Protein AF-A0A1H8QAY3-F1 (afdb_monomer_lite)

Radius of gyration: 14.41 Å; chains: 1; bounding box: 40×28×38 Å

Sequence (118 aa):
MRSKKEKAQIWVNGYAIAGAAAVAAAVFPGSTSAALIAIEGHMCYMIGKIYRGDDYSMSEGIAVAGVIGLASVGAKIVALEALNFVPFAGWAVKAPIAGGVIKGLGEVIISHYDKLDN

Structure (mmCIF, N/CA/C/O backbone):
data_AF-A0A1H8QAY3-F1
#
_entry.id   AF-A0A1H8QAY3-F1
#
loop_
_atom_site.group_PDB
_atom_site.id
_atom_site.type_symbol
_atom_site.label_atom_id
_atom_site.label_alt_id
_atom_site.label_comp_id
_atom_site.label_asym_id
_atom_site.label_entity_id
_atom_site.label_seq_id
_atom_site.pdbx_PDB_ins_code
_atom_site.Cartn_x
_atom_site.Cartn_y
_atom_site.Cartn_z
_atom_site.occupancy
_atom_site.B_iso_or_equiv
_atom_site.auth_seq_id
_atom_site.auth_comp_id
_atom_site.auth_asym_id
_atom_site.auth_atom_id
_atom_site.pdbx_PDB_model_num
ATOM 1 N N . MET A 1 1 ? -14.331 16.832 13.487 1.00 57.53 1 MET A N 1
ATOM 2 C CA . MET A 1 1 ? -13.368 15.705 13.514 1.00 57.53 1 MET A CA 1
ATOM 3 C C . MET A 1 1 ? -13.328 15.088 12.124 1.00 57.53 1 MET A C 1
ATOM 5 O O . MET A 1 1 ? -14.394 14.941 11.550 1.00 57.53 1 MET A O 1
ATOM 9 N N . ARG A 1 2 ? -12.146 14.771 11.574 1.00 77.00 2 ARG A N 1
ATOM 10 C CA . ARG A 1 2 ? -12.040 14.034 10.296 1.00 77.00 2 ARG A CA 1
ATOM 11 C C . ARG A 1 2 ? -12.539 12.599 10.463 1.00 77.00 2 ARG A C 1
ATOM 13 O O . ARG A 1 2 ? -12.301 12.017 11.529 1.00 77.00 2 ARG A O 1
ATOM 20 N N . SER A 1 3 ? -13.172 12.038 9.435 1.00 91.25 3 SER A N 1
ATOM 21 C CA . SER A 1 3 ? -13.612 10.634 9.443 1.00 91.25 3 SER A CA 1
ATOM 22 C C . SER A 1 3 ? -12.410 9.674 9.484 1.00 91.25 3 SER A C 1
ATOM 24 O O . SER A 1 3 ? -11.286 10.054 9.141 1.00 91.25 3 SER A O 1
ATOM 26 N N . LYS A 1 4 ? -12.617 8.420 9.915 1.00 94.19 4 LYS A N 1
ATOM 27 C CA . LYS A 1 4 ? -11.563 7.381 9.899 1.00 94.19 4 LYS A CA 1
ATOM 28 C C . LYS A 1 4 ? -10.996 7.194 8.487 1.00 94.19 4 LYS A C 1
ATOM 30 O O . LYS A 1 4 ? -9.779 7.192 8.307 1.00 94.19 4 LYS A O 1
ATOM 35 N N . LYS A 1 5 ? -11.883 7.176 7.489 1.00 94.06 5 LYS A N 1
ATOM 36 C CA . LYS A 1 5 ? -11.550 7.120 6.064 1.00 94.06 5 LYS A CA 1
ATOM 37 C C . LYS A 1 5 ? -10.643 8.262 5.617 1.00 94.06 5 LYS A C 1
ATOM 39 O O . LYS A 1 5 ? -9.586 8.013 5.050 1.00 94.06 5 LYS A O 1
ATOM 44 N N . GLU A 1 6 ? -10.999 9.508 5.929 1.00 94.62 6 GLU A N 1
ATOM 45 C CA . GLU A 1 6 ? -10.177 10.677 5.581 1.00 94.62 6 GLU A CA 1
ATOM 46 C C . GLU A 1 6 ? -8.795 10.624 6.241 1.00 94.62 6 GLU A C 1
ATOM 48 O O . GLU A 1 6 ? -7.787 10.939 5.607 1.00 94.62 6 GLU A O 1
ATOM 53 N N . LYS A 1 7 ? -8.721 10.208 7.513 1.00 95.25 7 LYS A N 1
ATOM 54 C CA . LYS A 1 7 ? -7.439 10.029 8.212 1.00 95.25 7 LYS A CA 1
ATOM 55 C C . LYS A 1 7 ? -6.574 8.976 7.519 1.00 95.25 7 LYS A C 1
ATOM 57 O O . LYS A 1 7 ? -5.387 9.221 7.305 1.00 95.25 7 LYS A O 1
ATOM 62 N N . ALA A 1 8 ? -7.168 7.847 7.137 1.00 95.62 8 ALA A N 1
ATOM 63 C CA . ALA A 1 8 ? -6.468 6.784 6.432 1.00 95.62 8 ALA A CA 1
ATOM 64 C C . ALA A 1 8 ? -5.994 7.230 5.040 1.00 95.62 8 ALA A C 1
ATOM 66 O O . ALA A 1 8 ? -4.839 6.996 4.700 1.00 95.62 8 ALA A O 1
ATOM 67 N N . GLN A 1 9 ? -6.814 7.951 4.270 1.00 95.50 9 GLN A N 1
ATOM 68 C CA . GLN A 1 9 ? -6.425 8.471 2.951 1.00 95.50 9 GLN A CA 1
ATOM 69 C C . GLN A 1 9 ? -5.271 9.476 3.035 1.00 95.50 9 GLN A C 1
ATOM 71 O O . GLN A 1 9 ? -4.340 9.425 2.232 1.00 95.50 9 GLN A O 1
ATOM 76 N N . ILE A 1 10 ? -5.289 10.380 4.019 1.00 95.50 10 ILE A N 1
ATOM 77 C CA . ILE A 1 10 ? -4.184 11.326 4.243 1.00 95.50 10 ILE A CA 1
ATOM 78 C C . ILE A 1 10 ? -2.894 10.571 4.571 1.00 95.50 10 ILE A C 1
ATOM 80 O O . ILE A 1 10 ? -1.845 10.879 4.003 1.00 95.50 10 ILE A O 1
ATOM 84 N N . TRP A 1 11 ? -2.977 9.562 5.440 1.00 95.94 11 TRP A N 1
ATOM 85 C CA . TRP A 1 11 ? -1.833 8.723 5.779 1.00 95.94 11 TRP A CA 1
ATOM 86 C C . TRP A 1 11 ? -1.303 7.956 4.557 1.00 95.94 11 TRP A C 1
ATOM 88 O O . TRP A 1 11 ? -0.107 8.023 4.277 1.00 95.94 11 TRP A O 1
ATOM 98 N N . VAL A 1 12 ? -2.181 7.318 3.772 1.00 94.62 12 VAL A N 1
ATOM 99 C CA . VAL A 1 12 ? -1.821 6.590 2.541 1.00 94.62 12 VAL A CA 1
ATOM 100 C C . VAL A 1 12 ? -1.153 7.507 1.524 1.00 94.62 12 VAL A C 1
ATOM 102 O O . VAL A 1 12 ? -0.151 7.117 0.936 1.00 94.62 12 VAL A O 1
ATOM 105 N N . ASN A 1 13 ? -1.652 8.728 1.318 1.00 94.25 13 ASN A N 1
ATOM 106 C CA . ASN A 1 13 ? -1.048 9.661 0.363 1.00 94.25 13 ASN A CA 1
ATOM 107 C C . ASN A 1 13 ? 0.388 10.045 0.759 1.00 94.25 13 ASN A C 1
ATOM 109 O O . ASN A 1 13 ? 1.255 10.119 -0.109 1.00 94.25 13 ASN A O 1
ATOM 113 N N . GLY A 1 14 ? 0.660 10.241 2.054 1.00 91.88 14 GLY A N 1
ATOM 114 C CA . GLY A 1 14 ? 2.026 10.459 2.541 1.00 91.88 14 GLY A CA 1
ATOM 115 C C . GLY A 1 14 ? 2.893 9.203 2.416 1.00 91.88 14 GLY A C 1
ATOM 116 O O . GLY A 1 14 ? 4.025 9.263 1.933 1.00 91.88 14 GLY A O 1
ATOM 117 N N . TYR A 1 15 ? 2.343 8.048 2.790 1.00 93.31 15 TYR A N 1
ATOM 118 C CA . TYR A 1 15 ? 3.050 6.770 2.750 1.00 93.31 15 TYR A CA 1
ATOM 119 C C . TYR A 1 15 ? 3.353 6.301 1.321 1.00 93.31 15 TYR A C 1
ATOM 121 O O . TYR A 1 15 ? 4.394 5.695 1.090 1.00 93.31 15 TYR A O 1
ATOM 129 N N . ALA A 1 16 ? 2.511 6.640 0.343 1.00 90.38 16 ALA A N 1
ATOM 130 C CA . ALA A 1 16 ? 2.724 6.323 -1.067 1.00 90.38 16 ALA A CA 1
ATOM 131 C C . ALA A 1 16 ? 4.022 6.924 -1.611 1.00 90.38 16 ALA A C 1
ATOM 133 O O . ALA A 1 16 ? 4.701 6.273 -2.397 1.00 90.38 16 ALA A O 1
ATOM 134 N N . ILE A 1 17 ? 4.406 8.119 -1.156 1.00 88.69 17 ILE A N 1
ATOM 135 C CA . ILE A 1 17 ? 5.669 8.754 -1.554 1.00 88.69 17 ILE A CA 1
ATOM 136 C C . ILE A 1 17 ? 6.854 7.985 -0.956 1.00 88.69 17 ILE A C 1
ATOM 138 O O . ILE A 1 17 ? 7.776 7.602 -1.677 1.00 88.69 17 ILE A O 1
ATOM 142 N N . ALA A 1 18 ? 6.814 7.718 0.352 1.00 88.94 18 ALA A N 1
ATOM 143 C CA . ALA A 1 18 ? 7.888 7.016 1.052 1.00 88.94 18 ALA A CA 1
ATOM 144 C C . ALA A 1 18 ? 8.058 5.568 0.555 1.00 88.94 18 ALA A C 1
ATOM 146 O O . ALA A 1 18 ? 9.169 5.127 0.265 1.00 88.94 18 ALA A O 1
ATOM 147 N N . GLY A 1 19 ? 6.954 4.838 0.400 1.00 85.81 19 GLY A N 1
ATOM 148 C CA . GLY A 1 19 ? 6.965 3.473 -0.109 1.00 85.81 19 GLY A CA 1
ATOM 149 C C . GLY A 1 19 ? 7.375 3.400 -1.583 1.00 85.81 19 GLY A C 1
ATOM 150 O O . GLY A 1 19 ? 8.107 2.488 -1.959 1.00 85.81 19 GLY A O 1
ATOM 151 N N . ALA A 1 20 ? 6.999 4.379 -2.416 1.00 87.31 20 ALA A N 1
ATOM 152 C CA . ALA A 1 20 ? 7.465 4.444 -3.803 1.00 87.31 20 ALA A CA 1
ATOM 153 C C . ALA A 1 20 ? 8.987 4.599 -3.887 1.00 87.31 20 ALA A C 1
ATOM 155 O O . ALA A 1 20 ? 9.627 3.925 -4.694 1.00 87.31 20 ALA A O 1
ATOM 156 N N . ALA A 1 21 ? 9.570 5.442 -3.028 1.00 86.38 21 ALA A N 1
ATOM 157 C CA . ALA A 1 21 ? 11.017 5.598 -2.938 1.00 86.38 21 ALA A CA 1
ATOM 158 C C . ALA A 1 21 ? 11.705 4.290 -2.508 1.00 86.38 21 ALA A C 1
ATOM 160 O O . ALA A 1 21 ? 12.704 3.899 -3.111 1.00 86.38 21 ALA A O 1
ATOM 161 N N . ALA A 1 22 ? 11.138 3.568 -1.534 1.00 86.25 22 ALA A N 1
ATOM 162 C CA . ALA A 1 22 ? 11.657 2.268 -1.105 1.00 86.25 22 ALA A CA 1
ATOM 163 C C . ALA A 1 22 ? 11.633 1.223 -2.238 1.00 86.25 22 ALA A C 1
ATOM 165 O O . ALA A 1 22 ? 12.619 0.523 -2.461 1.00 86.25 22 ALA A O 1
ATOM 166 N N . VAL A 1 23 ? 10.543 1.153 -3.007 1.00 84.12 23 VAL A N 1
ATOM 167 C CA . VAL A 1 23 ? 10.414 0.236 -4.156 1.00 84.12 23 VAL A CA 1
ATOM 168 C C . VAL A 1 23 ? 11.354 0.624 -5.303 1.00 84.12 23 VAL A C 1
ATOM 170 O O . VAL A 1 23 ? 11.912 -0.250 -5.972 1.00 84.12 23 VAL A O 1
ATOM 173 N N . ALA A 1 24 ? 11.567 1.920 -5.534 1.00 83.12 24 ALA A N 1
ATOM 174 C CA . ALA A 1 24 ? 12.517 2.406 -6.531 1.00 83.12 24 ALA A CA 1
ATOM 175 C C . ALA A 1 24 ? 13.968 2.040 -6.173 1.00 83.12 24 ALA A C 1
ATOM 177 O O . ALA A 1 24 ? 14.728 1.646 -7.054 1.00 83.12 24 ALA A O 1
ATOM 178 N N . ALA A 1 25 ? 14.328 2.094 -4.886 1.00 84.62 25 ALA A N 1
ATOM 179 C CA . ALA A 1 25 ? 15.645 1.692 -4.386 1.00 84.62 25 ALA A CA 1
ATOM 180 C C . ALA A 1 25 ? 15.875 0.165 -4.399 1.00 84.62 25 ALA A C 1
ATOM 182 O O . ALA A 1 25 ? 17.016 -0.293 -4.330 1.00 84.62 25 ALA A O 1
ATOM 183 N N . ALA A 1 26 ? 14.812 -0.636 -4.510 1.00 84.00 26 ALA A N 1
ATOM 184 C CA . ALA A 1 26 ? 14.870 -2.095 -4.546 1.00 84.00 26 ALA A CA 1
ATOM 185 C C . ALA A 1 26 ? 15.295 -2.618 -5.934 1.00 84.00 26 ALA A C 1
ATOM 187 O O . ALA A 1 26 ? 14.476 -3.126 -6.697 1.00 84.00 26 ALA A O 1
ATOM 188 N N . VAL A 1 27 ? 16.569 -2.448 -6.291 1.00 78.56 27 VAL A N 1
ATOM 189 C CA . VAL A 1 27 ? 17.098 -2.698 -7.650 1.00 78.56 27 VAL A CA 1
ATOM 190 C C . VAL A 1 27 ? 17.472 -4.154 -7.943 1.00 78.56 27 VAL A C 1
ATOM 192 O O . VAL A 1 27 ? 17.716 -4.508 -9.094 1.00 78.56 27 VAL A O 1
ATOM 195 N N . PHE A 1 28 ? 17.523 -5.009 -6.919 1.00 82.88 28 PHE A N 1
ATOM 196 C CA . PHE A 1 28 ? 17.852 -6.424 -7.087 1.00 82.88 28 PHE A CA 1
ATOM 197 C C . PHE A 1 28 ? 16.599 -7.244 -7.426 1.00 82.88 28 PHE A C 1
ATOM 199 O O . PHE A 1 28 ? 15.543 -6.995 -6.832 1.00 82.88 28 PHE A O 1
ATOM 206 N N . PRO A 1 29 ? 16.690 -8.251 -8.312 1.00 79.12 29 PRO A N 1
ATOM 207 C CA . PRO A 1 29 ? 15.586 -9.173 -8.559 1.00 79.12 29 PRO A CA 1
ATOM 208 C C . PRO A 1 29 ? 15.046 -9.774 -7.256 1.00 79.12 29 PRO A C 1
ATOM 210 O O . PRO A 1 29 ? 15.813 -10.188 -6.386 1.00 79.12 29 PRO A O 1
ATOM 213 N N . GLY A 1 30 ? 13.728 -9.778 -7.093 1.00 81.06 30 GLY A N 1
ATOM 214 C CA . GLY A 1 30 ? 13.038 -10.251 -5.889 1.00 81.06 30 GLY A CA 1
ATOM 215 C C . GLY A 1 30 ? 12.943 -9.211 -4.765 1.00 81.06 30 GLY A C 1
ATOM 216 O O . GLY A 1 30 ? 12.024 -9.278 -3.945 1.00 81.06 30 GLY A O 1
ATOM 217 N N . SER A 1 31 ? 13.829 -8.208 -4.725 1.00 84.81 31 SER A N 1
ATOM 218 C CA . SER A 1 31 ? 13.790 -7.171 -3.679 1.00 84.81 31 SER A CA 1
ATOM 219 C C . SER A 1 31 ? 12.586 -6.240 -3.822 1.00 84.81 31 SER A C 1
ATOM 221 O O . SER A 1 31 ? 12.084 -5.714 -2.831 1.00 84.81 31 SER A O 1
ATOM 223 N N . THR A 1 32 ? 12.070 -6.076 -5.042 1.00 84.19 32 THR A N 1
ATOM 224 C CA . THR A 1 32 ? 10.868 -5.273 -5.314 1.00 84.19 32 THR A CA 1
ATOM 225 C C . THR A 1 32 ? 9.633 -5.962 -4.764 1.00 84.19 32 THR A C 1
ATOM 227 O O . THR A 1 32 ? 8.821 -5.336 -4.086 1.00 84.19 32 THR A O 1
ATOM 230 N N . SER A 1 33 ? 9.532 -7.265 -5.015 1.00 83.31 33 SER A N 1
ATOM 231 C CA . SER A 1 33 ? 8.489 -8.132 -4.475 1.00 83.31 33 SER A CA 1
ATOM 232 C C . SER A 1 33 ? 8.495 -8.093 -2.947 1.00 83.31 33 SER A C 1
ATOM 234 O O . SER A 1 33 ? 7.467 -7.816 -2.334 1.00 83.31 33 SER A O 1
ATOM 236 N N . ALA A 1 34 ? 9.666 -8.283 -2.331 1.00 86.00 34 ALA A N 1
ATOM 237 C CA . ALA A 1 34 ? 9.819 -8.235 -0.878 1.00 86.00 34 ALA A CA 1
ATOM 238 C C . ALA A 1 34 ? 9.432 -6.866 -0.292 1.00 86.00 34 ALA A C 1
ATOM 240 O O . ALA A 1 34 ? 8.706 -6.805 0.702 1.00 86.00 34 ALA A O 1
ATOM 241 N N . ALA A 1 35 ? 9.859 -5.768 -0.926 1.00 87.19 35 ALA A N 1
ATOM 242 C CA . ALA A 1 35 ? 9.508 -4.416 -0.498 1.00 87.19 35 ALA A CA 1
ATOM 243 C C . ALA A 1 35 ? 7.995 -4.165 -0.569 1.00 87.19 35 ALA A C 1
ATOM 245 O O . ALA A 1 35 ? 7.424 -3.623 0.374 1.00 87.19 35 ALA A O 1
ATOM 246 N N . LEU A 1 36 ? 7.335 -4.587 -1.651 1.00 85.81 36 LEU A N 1
ATOM 247 C CA . LEU A 1 36 ? 5.888 -4.428 -1.815 1.00 85.81 36 LEU A CA 1
ATOM 248 C C . LEU A 1 36 ? 5.095 -5.239 -0.788 1.00 85.81 36 LEU A C 1
ATOM 250 O O . LEU A 1 36 ? 4.151 -4.703 -0.216 1.00 85.81 36 LEU A O 1
ATOM 254 N N . ILE A 1 37 ? 5.502 -6.480 -0.508 1.00 86.69 37 ILE A N 1
ATOM 255 C CA . ILE A 1 37 ? 4.871 -7.322 0.522 1.00 86.69 37 ILE A CA 1
ATOM 256 C C . ILE A 1 37 ? 5.011 -6.676 1.907 1.00 86.69 37 ILE A C 1
ATOM 258 O O . ILE A 1 37 ? 4.046 -6.611 2.669 1.00 86.69 37 ILE A O 1
ATOM 262 N N . ALA A 1 38 ? 6.197 -6.156 2.235 1.00 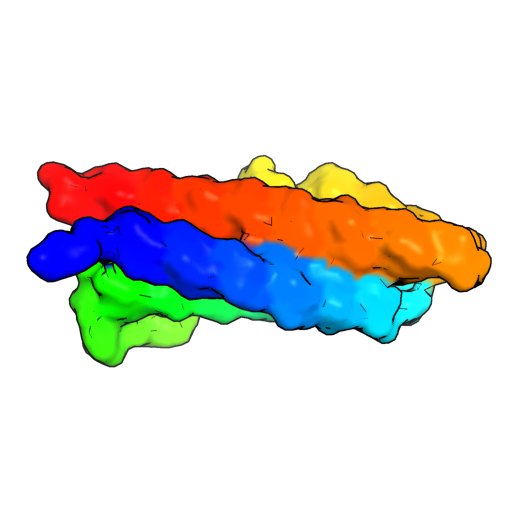88.94 38 ALA A N 1
ATOM 263 C CA . ALA A 1 38 ? 6.424 -5.471 3.505 1.00 88.94 38 ALA A CA 1
ATOM 264 C C . ALA A 1 38 ? 5.583 -4.187 3.626 1.00 88.94 38 ALA A C 1
ATOM 266 O O . ALA A 1 38 ? 4.959 -3.944 4.660 1.00 88.94 38 ALA A O 1
ATOM 267 N N . ILE A 1 39 ? 5.533 -3.389 2.556 1.00 89.88 39 ILE A N 1
ATOM 268 C CA . ILE A 1 39 ? 4.707 -2.180 2.454 1.00 89.88 39 ILE A CA 1
ATOM 269 C C . ILE A 1 39 ? 3.229 -2.514 2.653 1.00 89.88 39 ILE A C 1
ATOM 271 O O . ILE A 1 39 ? 2.545 -1.832 3.413 1.00 89.88 39 ILE A O 1
ATOM 275 N N . GLU A 1 40 ? 2.744 -3.576 2.018 1.00 88.81 40 GLU A N 1
ATOM 276 C CA . GLU A 1 40 ? 1.367 -4.029 2.150 1.00 88.81 40 GLU A CA 1
ATOM 277 C C . GLU A 1 40 ? 1.011 -4.424 3.585 1.00 88.81 40 GLU A C 1
ATOM 279 O O . GLU A 1 40 ? 0.023 -3.924 4.131 1.00 88.81 40 GLU A O 1
ATOM 284 N N . GLY A 1 41 ? 1.812 -5.293 4.208 1.00 90.25 41 GLY A N 1
ATOM 285 C CA . GLY A 1 41 ? 1.576 -5.728 5.585 1.00 90.25 41 GLY A CA 1
ATOM 286 C C . GLY A 1 41 ? 1.557 -4.542 6.547 1.00 90.25 41 GLY A C 1
ATOM 287 O O . GLY A 1 41 ? 0.649 -4.403 7.369 1.00 90.25 41 GLY A O 1
ATOM 288 N N . HIS A 1 42 ? 2.505 -3.620 6.376 1.00 92.81 42 HIS A N 1
ATOM 289 C CA . HIS A 1 42 ? 2.569 -2.400 7.169 1.00 92.81 42 HIS A CA 1
ATOM 290 C C . HIS A 1 42 ? 1.356 -1.485 6.945 1.00 92.81 42 HIS A C 1
ATOM 292 O O . HIS A 1 42 ? 0.820 -0.925 7.900 1.00 92.81 42 HIS A O 1
ATOM 298 N N . MET A 1 43 ? 0.875 -1.347 5.708 1.00 93.44 43 MET A N 1
ATOM 299 C CA . MET A 1 43 ? -0.338 -0.583 5.413 1.00 93.44 43 MET A CA 1
ATOM 300 C C . MET A 1 43 ? -1.583 -1.210 6.033 1.00 93.44 43 MET A C 1
ATOM 302 O O . MET A 1 43 ? -2.392 -0.486 6.611 1.00 93.44 43 MET A O 1
ATOM 306 N N . CYS A 1 44 ? -1.730 -2.534 5.960 1.00 92.81 44 CYS A N 1
ATOM 307 C CA . CYS A 1 44 ? -2.851 -3.235 6.584 1.00 92.81 44 CYS A CA 1
ATOM 308 C C . CYS A 1 44 ? -2.870 -3.016 8.097 1.00 92.81 44 CYS A C 1
ATOM 310 O O . CYS A 1 44 ? -3.936 -2.750 8.655 1.00 92.81 44 CYS A O 1
ATOM 312 N N . TYR A 1 45 ? -1.703 -3.059 8.742 1.00 94.88 45 TYR A N 1
ATOM 313 C CA . TYR A 1 45 ? -1.550 -2.743 10.160 1.00 94.88 45 TYR A CA 1
ATOM 314 C C . TYR A 1 45 ? -1.897 -1.282 10.479 1.00 94.88 45 TYR A C 1
ATOM 316 O O . TYR A 1 45 ? -2.762 -1.018 11.312 1.00 94.88 45 TYR A O 1
ATOM 324 N N . MET A 1 46 ? -1.276 -0.319 9.795 1.00 95.88 46 MET A N 1
ATOM 325 C CA . MET A 1 46 ? -1.443 1.105 10.106 1.00 95.88 46 MET A CA 1
ATOM 326 C C . MET A 1 46 ? -2.854 1.616 9.813 1.00 95.88 46 MET A C 1
ATOM 328 O O . MET A 1 46 ? -3.416 2.363 10.612 1.00 95.88 46 MET A O 1
ATOM 332 N N . ILE A 1 47 ? -3.455 1.200 8.696 1.00 95.12 47 ILE A N 1
ATOM 333 C CA . ILE A 1 47 ? -4.842 1.554 8.372 1.00 95.12 47 ILE A CA 1
ATOM 334 C C . ILE A 1 47 ? -5.795 0.864 9.351 1.00 95.12 47 ILE A C 1
ATOM 336 O O . ILE A 1 47 ? -6.709 1.511 9.858 1.00 95.12 47 ILE A O 1
ATOM 340 N N . GLY A 1 48 ? -5.553 -0.407 9.687 1.00 93.94 48 GLY A N 1
ATOM 341 C CA . GLY A 1 48 ? -6.340 -1.120 10.691 1.00 93.94 48 GLY A CA 1
ATOM 342 C C . GLY A 1 48 ? -6.317 -0.415 12.045 1.00 93.94 48 GLY A C 1
ATOM 343 O O . GLY A 1 48 ? -7.373 -0.170 12.617 1.00 93.94 48 GLY A O 1
ATOM 344 N N . LYS A 1 49 ? -5.149 0.056 12.492 1.00 95.50 49 LYS A N 1
ATOM 345 C CA . LYS A 1 49 ? -4.992 0.859 13.712 1.00 95.50 49 LYS A CA 1
ATOM 346 C C . LYS A 1 49 ? -5.764 2.186 13.664 1.00 95.50 49 LYS A C 1
ATOM 348 O O . LYS A 1 49 ? -6.351 2.590 14.664 1.00 95.50 49 LYS A O 1
ATOM 353 N N . ILE A 1 50 ? -5.846 2.850 12.505 1.00 95.19 50 ILE A N 1
ATOM 354 C CA . ILE A 1 50 ? -6.686 4.057 12.332 1.00 95.19 50 ILE A CA 1
ATOM 355 C C . ILE A 1 50 ? -8.178 3.740 12.532 1.00 95.19 50 ILE A C 1
ATOM 357 O O . ILE A 1 50 ? -8.914 4.577 13.060 1.00 95.19 50 ILE A O 1
ATOM 361 N N . TYR A 1 51 ? -8.630 2.556 12.114 1.00 94.19 51 TYR A N 1
ATOM 362 C CA . TYR A 1 51 ? -10.036 2.153 12.185 1.00 94.19 51 TYR A CA 1
ATOM 363 C C . TYR A 1 51 ? -10.437 1.514 13.521 1.00 94.19 51 TYR A C 1
ATOM 365 O O . TYR A 1 51 ? -11.514 1.813 14.042 1.00 94.19 51 TYR A O 1
ATOM 373 N N . ARG A 1 52 ? -9.586 0.638 14.057 1.00 92.94 52 ARG A N 1
ATOM 374 C CA . ARG A 1 52 ? -9.843 -0.229 15.216 1.00 92.94 52 ARG A CA 1
ATOM 375 C C . ARG A 1 52 ? -9.223 0.283 16.517 1.00 92.94 52 ARG A C 1
ATOM 377 O O . ARG A 1 52 ? -9.630 -0.172 17.577 1.00 92.94 52 ARG A O 1
ATOM 384 N N . GLY A 1 53 ? -8.313 1.255 16.452 1.00 92.12 53 GLY A N 1
ATOM 385 C CA . GLY A 1 53 ? -7.629 1.809 17.621 1.00 92.12 53 GLY A CA 1
ATOM 386 C C . GLY A 1 53 ? -6.297 1.122 17.928 1.00 92.12 53 GLY A C 1
ATOM 387 O O . GLY A 1 53 ? -5.799 0.312 17.146 1.00 92.12 53 GLY A O 1
ATOM 388 N N . ASP A 1 54 ? -5.701 1.492 19.062 1.00 90.94 54 ASP A N 1
ATOM 389 C CA . ASP A 1 54 ? -4.335 1.099 19.434 1.00 90.94 54 ASP A CA 1
ATOM 390 C C . ASP A 1 54 ? -4.173 -0.389 19.777 1.00 90.94 54 ASP A C 1
ATOM 392 O O . ASP A 1 54 ? -3.054 -0.891 19.690 1.00 90.94 54 ASP A O 1
ATOM 396 N N . ASP A 1 55 ? -5.267 -1.089 20.089 1.00 90.75 55 ASP A N 1
ATOM 397 C CA . ASP A 1 55 ? -5.264 -2.529 20.381 1.00 90.75 55 ASP A CA 1
ATOM 398 C C . ASP A 1 55 ? -5.105 -3.398 19.121 1.00 90.75 55 ASP A C 1
ATOM 400 O O . ASP A 1 55 ? -4.889 -4.605 19.223 1.00 90.75 55 ASP A O 1
ATOM 404 N N . TYR A 1 56 ? -5.187 -2.797 17.927 1.00 92.75 56 TYR A N 1
ATOM 405 C CA . TYR A 1 56 ? -5.007 -3.515 16.670 1.00 92.75 56 TYR A CA 1
ATOM 406 C C . TYR A 1 56 ? -3.567 -4.003 16.514 1.00 92.75 56 TYR A C 1
ATOM 408 O O . TYR A 1 56 ? -2.620 -3.212 16.517 1.00 92.75 56 TYR A O 1
ATOM 416 N N . SER A 1 57 ? -3.396 -5.308 16.337 1.00 93.88 57 SER A N 1
ATOM 417 C CA . SER A 1 57 ? -2.089 -5.956 16.304 1.00 93.88 57 SER A CA 1
ATOM 418 C C . SER A 1 57 ? -1.509 -6.068 14.892 1.00 93.88 57 SER A C 1
ATOM 420 O O . SER A 1 57 ? -2.212 -6.122 13.880 1.00 93.88 57 SER A O 1
ATOM 422 N N . MET A 1 58 ? -0.180 -6.185 14.811 1.00 90.62 58 MET A N 1
ATOM 423 C CA . MET A 1 58 ? 0.507 -6.471 13.546 1.00 90.62 58 MET A CA 1
ATOM 424 C C . MET A 1 58 ? 0.060 -7.815 12.947 1.00 90.62 58 MET A C 1
ATOM 426 O O . MET A 1 58 ? -0.070 -7.926 11.731 1.00 90.62 58 MET A O 1
ATOM 430 N N . SER A 1 59 ? -0.223 -8.822 13.781 1.00 91.69 59 SER A N 1
ATOM 431 C CA . SER A 1 59 ? -0.735 -10.125 13.336 1.00 91.69 59 SER A CA 1
ATOM 432 C C . SER A 1 59 ? -2.076 -10.021 12.615 1.00 91.69 59 SER A C 1
ATOM 434 O O . SER A 1 59 ? -2.253 -10.661 11.580 1.00 91.69 59 SER A O 1
ATOM 436 N N . GLU A 1 60 ? -2.999 -9.195 13.112 1.00 91.25 60 GLU A N 1
ATOM 437 C CA . GLU A 1 60 ? -4.281 -8.956 12.441 1.00 91.25 60 GLU A CA 1
ATOM 438 C C . GLU A 1 60 ? -4.069 -8.224 11.111 1.00 91.25 60 GLU A C 1
ATOM 440 O O . GLU A 1 60 ? -4.632 -8.615 10.088 1.00 91.25 60 GLU A O 1
ATOM 445 N N . GLY A 1 61 ? -3.174 -7.229 11.087 1.00 90.31 61 GLY A N 1
ATOM 446 C CA . GLY A 1 61 ? -2.769 -6.551 9.854 1.00 90.31 61 GLY A CA 1
ATOM 447 C C . GLY A 1 61 ? -2.213 -7.512 8.797 1.00 90.31 61 GLY A C 1
ATOM 448 O O . GLY A 1 61 ? -2.616 -7.451 7.636 1.00 90.31 61 GLY A O 1
ATOM 449 N N . ILE A 1 62 ? -1.337 -8.439 9.189 1.00 88.31 62 ILE A N 1
ATOM 450 C CA . ILE A 1 62 ? -0.770 -9.458 8.292 1.00 88.31 62 ILE A CA 1
ATOM 451 C C . ILE A 1 62 ? -1.850 -10.433 7.801 1.00 88.31 62 ILE A C 1
ATOM 453 O O . ILE A 1 62 ? -1.843 -10.808 6.629 1.00 88.31 62 ILE A O 1
ATOM 457 N N . ALA A 1 63 ? -2.800 -10.822 8.655 1.00 89.75 63 ALA A N 1
ATOM 458 C CA . ALA A 1 63 ? -3.912 -11.676 8.243 1.00 89.75 63 ALA A CA 1
ATOM 459 C C . ALA A 1 63 ? -4.766 -11.003 7.154 1.00 89.75 63 ALA A C 1
ATOM 461 O O . ALA A 1 63 ? -5.100 -11.634 6.150 1.00 89.75 63 ALA A O 1
ATOM 462 N N . VAL A 1 64 ? -5.048 -9.704 7.302 1.00 89.25 64 VAL A N 1
ATOM 463 C CA . VAL A 1 64 ? -5.746 -8.902 6.283 1.00 89.25 64 VAL A CA 1
ATOM 464 C C . VAL A 1 64 ? -4.921 -8.796 4.996 1.00 89.25 64 VAL A C 1
ATOM 466 O O . VAL A 1 64 ? -5.469 -8.977 3.907 1.00 89.25 64 VAL A O 1
ATOM 469 N N . ALA A 1 65 ? -3.606 -8.586 5.101 1.00 86.19 65 ALA A N 1
ATOM 470 C CA . ALA A 1 65 ? -2.702 -8.574 3.948 1.00 86.19 65 ALA A CA 1
ATOM 471 C C . ALA A 1 65 ? -2.721 -9.904 3.176 1.00 86.19 65 ALA A C 1
ATOM 473 O O . ALA A 1 65 ? -2.692 -9.901 1.951 1.00 86.19 65 ALA A O 1
ATOM 474 N N . GLY A 1 66 ? -2.847 -11.047 3.857 1.00 82.19 66 GLY A N 1
ATOM 475 C CA . GLY A 1 66 ? -2.997 -12.347 3.195 1.00 82.19 66 GLY A CA 1
ATOM 476 C C . GLY A 1 66 ? -4.253 -12.442 2.319 1.00 82.19 66 GLY A C 1
ATOM 477 O O . GLY A 1 66 ? -4.219 -13.055 1.253 1.00 82.19 66 GLY A O 1
ATOM 478 N N . VAL A 1 67 ? -5.349 -11.797 2.730 1.00 80.56 67 VAL A N 1
ATOM 479 C CA . VAL A 1 67 ? -6.622 -11.781 1.988 1.00 80.56 67 VAL A CA 1
ATOM 480 C C . VAL A 1 67 ? -6.600 -10.754 0.848 1.00 80.56 67 VAL A C 1
ATOM 482 O O . VAL A 1 67 ? -7.094 -11.031 -0.245 1.00 80.56 67 VAL A O 1
ATOM 485 N N . ILE A 1 68 ? -6.027 -9.570 1.082 1.00 78.81 68 ILE A N 1
ATOM 486 C CA . ILE A 1 68 ? -6.035 -8.445 0.129 1.00 78.81 68 ILE A CA 1
ATOM 487 C C . ILE A 1 68 ? -4.879 -8.523 -0.888 1.00 78.81 68 ILE A C 1
ATOM 489 O O . ILE A 1 68 ? -5.058 -8.187 -2.068 1.00 78.81 68 ILE A O 1
ATOM 493 N N . GLY A 1 69 ? -3.707 -8.990 -0.466 1.00 68.62 69 GLY A N 1
ATOM 494 C CA . GLY A 1 69 ? -2.458 -8.914 -1.231 1.00 68.62 69 GLY A CA 1
ATOM 495 C C . GLY A 1 69 ? -2.351 -9.875 -2.381 1.00 68.62 69 GLY A C 1
ATOM 496 O O . GLY A 1 69 ? -1.904 -9.508 -3.473 1.00 68.62 69 GLY A O 1
ATOM 497 N N . LEU A 1 70 ? -2.892 -11.076 -2.195 1.00 58.59 70 LEU A N 1
ATOM 498 C CA . LEU A 1 70 ? -3.023 -12.039 -3.282 1.00 58.59 70 LEU A CA 1
ATOM 499 C C . LEU A 1 70 ? -3.931 -11.514 -4.405 1.00 58.59 70 LEU A C 1
ATOM 501 O O . LEU A 1 70 ? -3.697 -11.827 -5.571 1.00 58.59 70 LEU A O 1
ATOM 505 N N . ALA A 1 71 ? -4.921 -10.674 -4.089 1.00 57.59 71 ALA A N 1
ATOM 506 C CA . ALA A 1 71 ? -5.889 -10.186 -5.068 1.00 57.59 71 ALA A CA 1
ATOM 507 C C . ALA A 1 71 ? -5.421 -8.946 -5.856 1.00 57.59 71 ALA A C 1
ATOM 509 O O . ALA A 1 71 ? -5.870 -8.733 -6.982 1.00 57.59 71 ALA A O 1
ATOM 510 N N . SER A 1 72 ? -4.541 -8.109 -5.294 1.00 61.16 72 SER A N 1
ATOM 511 C CA . SER A 1 72 ? -4.307 -6.749 -5.812 1.00 61.16 72 SER A CA 1
ATOM 512 C C . SER A 1 72 ? -2.910 -6.486 -6.390 1.00 61.16 72 SER A C 1
ATOM 514 O O . SER A 1 72 ? -2.762 -5.580 -7.225 1.00 61.16 72 SER A O 1
ATOM 516 N N . VAL A 1 73 ? -1.890 -7.260 -5.995 1.00 64.81 73 VAL A N 1
ATOM 517 C CA . VAL A 1 73 ? -0.478 -6.922 -6.274 1.00 64.81 73 VAL A CA 1
ATOM 518 C C . VAL A 1 73 ? 0.226 -7.910 -7.214 1.00 64.81 73 VAL A C 1
ATOM 520 O O . VAL A 1 73 ? 1.203 -7.530 -7.857 1.00 64.81 73 VAL A O 1
ATOM 523 N N . GLY A 1 74 ? -0.290 -9.132 -7.396 1.00 68.75 74 GLY A N 1
ATOM 524 C CA . GLY A 1 74 ? 0.401 -10.212 -8.125 1.00 68.75 74 GLY A CA 1
ATOM 525 C C . GLY A 1 74 ? 0.913 -9.834 -9.525 1.00 68.75 74 GLY A C 1
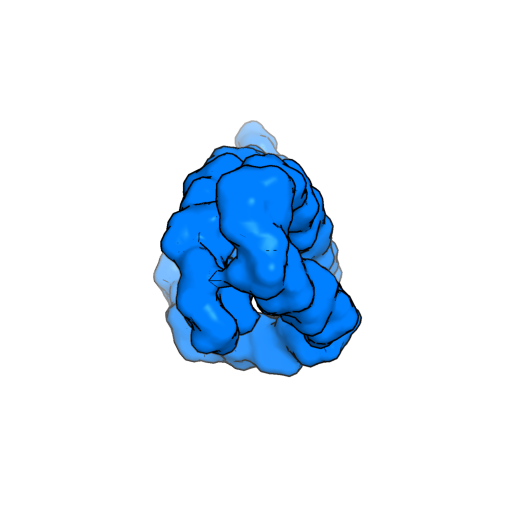ATOM 526 O O . GLY A 1 74 ? 2.104 -9.950 -9.806 1.00 68.75 74 GLY A O 1
ATOM 527 N N . ALA A 1 75 ? 0.050 -9.295 -10.393 1.00 63.41 75 ALA A N 1
ATOM 528 C CA . ALA A 1 75 ? 0.448 -8.878 -11.747 1.00 63.41 75 ALA A CA 1
ATOM 529 C C . ALA A 1 75 ? 1.382 -7.648 -11.759 1.00 63.41 75 ALA A C 1
ATOM 531 O O . ALA A 1 75 ? 2.223 -7.498 -12.646 1.00 63.41 75 ALA A O 1
ATOM 532 N N . LYS A 1 76 ? 1.255 -6.765 -10.762 1.00 74.69 76 LYS A N 1
ATOM 533 C CA . LYS A 1 76 ? 2.038 -5.524 -10.656 1.00 74.69 76 LYS A CA 1
ATOM 534 C C . LYS A 1 76 ? 3.460 -5.789 -10.164 1.00 74.69 76 LYS A C 1
ATOM 536 O O . LYS A 1 76 ? 4.382 -5.103 -10.597 1.00 74.69 76 LYS A O 1
ATOM 541 N N . ILE A 1 77 ? 3.638 -6.801 -9.313 1.00 76.88 77 ILE A N 1
ATOM 542 C CA . ILE A 1 77 ? 4.951 -7.269 -8.852 1.00 76.88 77 ILE A CA 1
ATOM 543 C C . ILE A 1 77 ? 5.800 -7.710 -10.044 1.00 76.88 77 ILE A C 1
ATOM 545 O O . ILE A 1 77 ? 6.922 -7.240 -10.189 1.00 76.88 77 ILE A O 1
ATOM 549 N N . VAL A 1 78 ? 5.247 -8.530 -10.944 1.00 76.56 78 VAL A N 1
ATOM 550 C CA . VAL A 1 78 ? 5.973 -9.013 -12.133 1.00 76.56 78 VAL A CA 1
ATOM 551 C C . VAL A 1 78 ? 6.417 -7.852 -13.027 1.00 76.56 78 VAL A C 1
ATOM 553 O O . VAL A 1 78 ? 7.566 -7.813 -13.460 1.00 76.56 78 VAL A O 1
ATOM 556 N N . ALA A 1 79 ? 5.539 -6.871 -13.261 1.00 78.50 79 ALA A N 1
ATOM 557 C CA . ALA A 1 79 ? 5.875 -5.691 -14.057 1.00 78.50 79 ALA A CA 1
ATOM 558 C C . ALA A 1 79 ? 6.980 -4.837 -13.407 1.00 78.50 79 ALA A C 1
ATOM 560 O O . ALA A 1 79 ? 7.900 -4.394 -14.090 1.00 78.50 79 ALA A O 1
ATOM 561 N N . LEU A 1 80 ? 6.920 -4.624 -12.089 1.00 80.69 80 LEU A N 1
ATOM 562 C CA . LEU A 1 80 ? 7.929 -3.846 -11.363 1.00 80.69 80 LEU A CA 1
ATOM 563 C C . LEU A 1 80 ? 9.271 -4.586 -11.245 1.00 80.69 80 LEU A C 1
ATOM 565 O O . LEU A 1 80 ? 10.316 -3.938 -11.267 1.00 80.69 80 LEU A O 1
ATOM 569 N N . GLU A 1 81 ? 9.260 -5.917 -11.159 1.00 81.62 81 GLU A N 1
ATOM 570 C CA . GLU A 1 81 ? 10.469 -6.749 -11.213 1.00 81.62 81 GLU A CA 1
ATOM 571 C C . GLU A 1 81 ? 11.108 -6.727 -12.605 1.00 81.62 81 GLU A C 1
ATOM 573 O O . GLU A 1 81 ? 12.326 -6.610 -12.719 1.00 81.62 81 GLU A O 1
ATOM 578 N N . ALA A 1 82 ? 10.305 -6.750 -13.675 1.00 80.56 82 ALA A N 1
ATOM 579 C CA . ALA A 1 82 ? 10.810 -6.654 -15.045 1.00 80.56 82 ALA A CA 1
ATOM 580 C C . ALA A 1 82 ? 11.577 -5.340 -15.296 1.00 80.56 82 ALA A C 1
ATOM 582 O O . ALA A 1 82 ? 12.560 -5.318 -16.037 1.00 80.56 82 ALA A O 1
ATOM 583 N N . LEU A 1 83 ? 11.186 -4.249 -14.629 1.00 81.44 83 LEU A N 1
ATOM 584 C CA . LEU A 1 83 ? 11.885 -2.963 -14.717 1.00 81.44 83 LEU A CA 1
ATOM 585 C C . LEU A 1 83 ? 13.289 -2.985 -14.093 1.00 81.44 83 LEU A C 1
ATOM 587 O O . LEU A 1 83 ? 14.096 -2.115 -14.421 1.00 81.44 83 LEU A O 1
ATOM 591 N N . ASN A 1 84 ? 13.625 -3.970 -13.252 1.00 77.56 84 ASN A N 1
ATOM 592 C CA . ASN A 1 84 ? 14.987 -4.121 -12.727 1.00 77.56 84 ASN A CA 1
ATOM 593 C C . ASN A 1 84 ? 15.994 -4.541 -13.812 1.00 77.56 84 ASN A C 1
ATOM 595 O O . ASN A 1 84 ? 17.188 -4.309 -13.641 1.00 77.56 84 ASN A O 1
ATOM 599 N N . PHE A 1 85 ? 15.534 -5.088 -14.945 1.00 80.06 85 PHE A N 1
ATOM 600 C CA . PHE A 1 85 ? 16.398 -5.467 -16.071 1.00 80.06 85 PHE A CA 1
ATOM 601 C C . PHE A 1 85 ? 16.783 -4.292 -16.986 1.00 80.06 85 PHE A C 1
ATOM 603 O O . PHE A 1 85 ? 17.612 -4.468 -17.876 1.00 80.06 85 PHE A O 1
ATOM 610 N N . VAL A 1 86 ? 16.217 -3.094 -16.777 1.00 79.75 86 VAL A N 1
ATOM 611 C CA . VAL A 1 86 ? 16.541 -1.879 -17.544 1.00 79.75 86 VAL A CA 1
ATOM 612 C C . VAL A 1 86 ? 17.152 -0.832 -16.600 1.00 79.75 86 VAL A C 1
ATOM 614 O O . VAL A 1 86 ? 16.413 -0.085 -15.953 1.00 79.75 86 VAL A O 1
ATOM 617 N N . PRO A 1 87 ? 18.492 -0.745 -16.495 1.00 73.88 87 PRO A N 1
ATOM 618 C CA . PRO A 1 87 ? 19.152 0.178 -15.575 1.00 73.88 87 PRO A CA 1
ATOM 619 C C . PRO A 1 87 ? 18.796 1.640 -15.862 1.00 73.88 87 PRO A C 1
ATOM 621 O O . PRO A 1 87 ? 18.630 2.029 -17.018 1.00 73.88 87 PRO A O 1
ATOM 624 N N . PHE A 1 88 ? 18.725 2.457 -14.806 1.00 73.56 88 PHE A N 1
ATOM 625 C CA . PHE A 1 88 ? 18.422 3.899 -14.824 1.00 73.56 88 PHE A CA 1
ATOM 626 C C . PHE A 1 88 ? 17.025 4.270 -15.353 1.00 73.56 88 PHE A C 1
ATOM 628 O O . PHE A 1 88 ? 16.226 4.830 -14.604 1.00 73.56 88 PHE A O 1
ATOM 635 N N . ALA A 1 89 ? 16.689 3.936 -16.602 1.00 73.44 89 ALA A N 1
ATOM 636 C CA . ALA A 1 89 ? 15.385 4.224 -17.202 1.00 73.44 89 ALA A CA 1
ATOM 637 C C . ALA A 1 89 ? 14.260 3.400 -16.555 1.00 73.44 89 ALA A C 1
ATOM 639 O O . ALA A 1 89 ? 13.214 3.949 -16.208 1.00 73.44 89 ALA A O 1
ATOM 640 N N . GLY A 1 90 ? 14.493 2.105 -16.313 1.00 70.75 90 GLY A N 1
ATOM 641 C CA . GLY A 1 90 ? 13.540 1.252 -15.603 1.00 70.75 90 GLY A CA 1
ATOM 642 C C . GLY A 1 90 ? 13.324 1.721 -14.167 1.00 70.75 90 GLY A C 1
ATOM 643 O O . GLY A 1 90 ? 12.188 1.783 -13.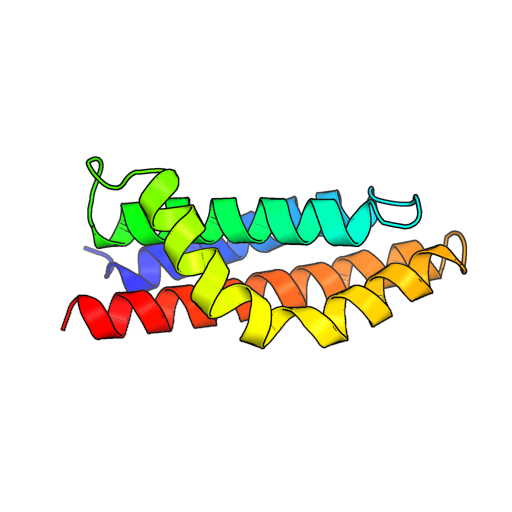706 1.00 70.75 90 GLY A O 1
ATOM 644 N N . TRP A 1 91 ? 14.387 2.159 -13.486 1.00 74.69 91 TRP A N 1
ATOM 645 C CA . TRP A 1 91 ? 14.316 2.661 -12.109 1.00 74.69 91 TRP A CA 1
ATOM 646 C C . TRP A 1 91 ? 13.564 3.995 -12.004 1.00 74.69 91 TRP A C 1
ATOM 648 O O . TRP A 1 91 ? 12.757 4.169 -11.090 1.00 74.69 91 TRP A O 1
ATOM 658 N N . ALA A 1 92 ? 13.756 4.906 -12.964 1.00 75.81 92 ALA A N 1
ATOM 659 C CA . ALA A 1 92 ? 13.039 6.181 -13.016 1.00 75.81 92 ALA A CA 1
ATOM 660 C C . ALA A 1 92 ? 11.525 5.994 -13.224 1.00 75.81 92 ALA A C 1
ATOM 662 O O . ALA A 1 92 ? 10.720 6.688 -12.603 1.00 75.81 92 ALA A O 1
ATOM 663 N N . VAL A 1 93 ? 11.125 5.022 -14.050 1.00 81.94 93 VAL A N 1
ATOM 664 C CA . VAL A 1 93 ? 9.710 4.683 -14.297 1.00 81.94 93 VAL A CA 1
ATOM 665 C C . VAL A 1 93 ? 9.093 3.907 -13.126 1.00 81.94 93 VAL A C 1
ATOM 667 O O . VAL A 1 93 ? 7.886 3.974 -12.886 1.00 81.94 93 VAL A O 1
ATOM 670 N N . LYS A 1 94 ? 9.913 3.206 -12.343 1.00 79.75 94 LYS A N 1
ATOM 671 C CA . LYS A 1 94 ? 9.460 2.373 -11.227 1.00 79.75 94 LYS A CA 1
ATOM 672 C C . LYS A 1 94 ? 8.820 3.173 -10.097 1.00 79.75 94 LYS A C 1
ATOM 674 O O . LYS A 1 94 ? 7.807 2.738 -9.559 1.00 79.75 94 LYS A O 1
ATOM 679 N N . ALA A 1 95 ? 9.373 4.338 -9.760 1.00 82.12 95 ALA A N 1
ATOM 680 C CA . ALA A 1 95 ? 8.868 5.183 -8.677 1.00 82.12 95 ALA A CA 1
ATOM 681 C C . ALA A 1 95 ? 7.397 5.622 -8.872 1.00 82.12 95 ALA A C 1
ATOM 683 O O . ALA A 1 95 ? 6.585 5.358 -7.982 1.00 82.12 95 ALA A O 1
ATOM 684 N N . PRO A 1 96 ? 6.990 6.230 -10.008 1.00 86.00 96 PRO A N 1
ATOM 685 C CA . PRO A 1 96 ? 5.593 6.618 -10.208 1.00 86.00 96 PRO A CA 1
ATOM 686 C C . PRO A 1 96 ? 4.646 5.412 -10.288 1.00 86.00 96 PRO A C 1
ATOM 688 O O . PRO A 1 96 ? 3.543 5.480 -9.742 1.00 86.00 96 PRO A O 1
ATOM 691 N N . ILE A 1 97 ? 5.070 4.292 -10.894 1.00 85.44 97 ILE A N 1
ATOM 692 C CA . ILE A 1 97 ? 4.258 3.064 -10.918 1.00 85.44 97 ILE A CA 1
ATOM 693 C C . ILE A 1 97 ? 4.056 2.552 -9.492 1.00 85.44 97 ILE A C 1
ATOM 695 O O . ILE A 1 97 ? 2.917 2.325 -9.089 1.00 85.44 97 ILE A O 1
ATOM 699 N N . ALA A 1 98 ? 5.130 2.430 -8.709 1.00 85.88 98 ALA A N 1
ATOM 700 C CA . ALA A 1 98 ? 5.074 1.984 -7.322 1.00 85.88 98 ALA A CA 1
ATOM 701 C C . ALA A 1 98 ? 4.168 2.882 -6.471 1.00 85.88 98 ALA A C 1
ATOM 703 O O . ALA A 1 98 ? 3.311 2.370 -5.758 1.00 85.88 98 ALA A O 1
ATOM 704 N N . GLY A 1 99 ? 4.274 4.208 -6.602 1.00 88.31 99 GLY A N 1
ATOM 705 C CA . GLY A 1 99 ? 3.382 5.145 -5.912 1.00 88.31 99 GLY A CA 1
ATOM 706 C C . GLY A 1 99 ? 1.909 4.924 -6.262 1.00 88.31 99 GLY A C 1
ATOM 707 O O . GLY A 1 99 ? 1.055 4.907 -5.374 1.00 88.31 99 GLY A O 1
ATOM 708 N N . GLY A 1 100 ? 1.609 4.669 -7.539 1.00 87.88 100 GLY A N 1
ATOM 709 C CA . GLY A 1 100 ? 0.267 4.298 -7.990 1.00 87.88 100 GLY A CA 1
ATOM 710 C C . GLY A 1 100 ? -0.218 2.966 -7.411 1.00 87.88 100 GLY A C 1
ATOM 711 O O . GLY A 1 100 ? -1.368 2.868 -6.977 1.00 87.88 100 GLY A O 1
ATOM 712 N N . VAL A 1 101 ? 0.652 1.950 -7.352 1.00 86.62 101 VAL A N 1
ATOM 713 C CA . VAL A 1 101 ? 0.339 0.652 -6.730 1.00 86.62 101 VAL A CA 1
ATOM 714 C C . VAL A 1 101 ? 0.007 0.830 -5.255 1.00 86.62 101 VAL A C 1
ATOM 716 O O . VAL A 1 101 ? -1.037 0.357 -4.816 1.00 86.62 101 VAL A O 1
ATOM 719 N N . ILE A 1 102 ? 0.855 1.542 -4.516 1.00 89.81 102 ILE A N 1
ATOM 720 C CA . ILE A 1 102 ? 0.723 1.743 -3.070 1.00 89.81 102 ILE A CA 1
ATOM 721 C C . ILE A 1 102 ? -0.545 2.528 -2.747 1.00 89.81 102 ILE A C 1
ATOM 723 O O . ILE A 1 102 ? -1.302 2.141 -1.858 1.00 89.81 102 ILE A O 1
ATOM 727 N N . LYS A 1 103 ? -0.835 3.587 -3.509 1.00 91.06 103 LYS A N 1
ATOM 728 C CA . LYS A 1 103 ? -2.075 4.350 -3.343 1.00 91.06 103 LYS A CA 1
ATOM 729 C C . LYS A 1 103 ? -3.308 3.492 -3.626 1.00 91.06 103 LYS A C 1
ATOM 731 O O . LYS A 1 103 ? -4.244 3.494 -2.834 1.00 91.06 103 LYS A O 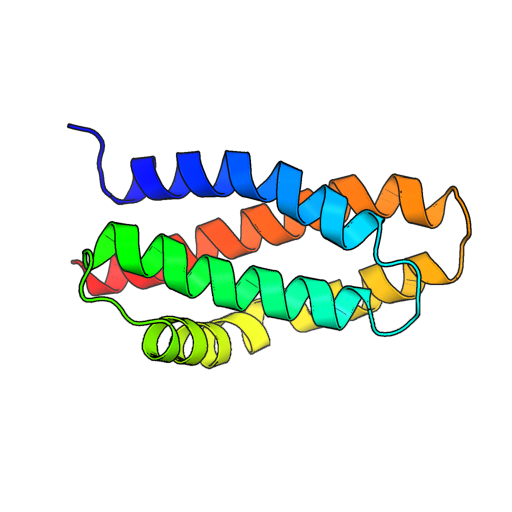1
ATOM 736 N N . GLY A 1 104 ? -3.296 2.734 -4.723 1.00 89.38 104 GLY A N 1
ATOM 737 C CA . GLY A 1 104 ? -4.395 1.830 -5.065 1.00 89.38 104 GLY A CA 1
ATOM 738 C C . GLY A 1 104 ? -4.620 0.756 -4.001 1.00 89.38 104 GLY A C 1
ATOM 739 O O . GLY A 1 104 ? -5.757 0.502 -3.618 1.00 89.38 104 GLY A O 1
ATOM 740 N N . LEU A 1 105 ? -3.541 0.174 -3.479 1.00 89.25 105 LEU A N 1
ATOM 741 C CA . LEU A 1 105 ? -3.599 -0.795 -2.390 1.00 89.25 105 LEU A CA 1
ATOM 742 C C . LEU A 1 105 ? -4.173 -0.165 -1.112 1.00 89.25 105 LEU A C 1
ATOM 744 O O . LEU A 1 105 ? -5.034 -0.757 -0.468 1.00 89.25 105 LEU A O 1
ATOM 748 N N . GLY A 1 106 ? -3.762 1.060 -0.781 1.00 91.38 106 GLY A N 1
ATOM 749 C CA . GLY A 1 106 ? -4.283 1.790 0.370 1.00 91.38 106 GLY A CA 1
ATOM 750 C C . GLY A 1 106 ? -5.790 2.011 0.289 1.00 91.38 106 GLY A C 1
ATOM 751 O O . GLY A 1 106 ? -6.486 1.731 1.257 1.00 91.38 106 GLY A O 1
ATOM 752 N N . GLU A 1 107 ? -6.319 2.421 -0.865 1.00 92.56 107 GLU A N 1
ATOM 753 C CA . GLU A 1 107 ? -7.771 2.580 -1.057 1.00 92.56 107 GLU A CA 1
ATOM 754 C C . GLU A 1 107 ? -8.535 1.250 -0.925 1.00 92.56 107 GLU A C 1
ATOM 756 O O . GLU A 1 107 ? -9.626 1.218 -0.352 1.00 92.56 107 GLU A O 1
ATOM 761 N N . VAL A 1 108 ? -7.963 0.134 -1.396 1.00 90.62 108 VAL A N 1
ATOM 762 C CA . VAL A 1 108 ? -8.564 -1.202 -1.226 1.00 90.62 108 VAL A CA 1
ATOM 763 C C . VAL A 1 108 ? -8.618 -1.595 0.251 1.00 90.62 108 VAL A C 1
ATOM 765 O O . VAL A 1 108 ? -9.667 -2.032 0.727 1.00 90.62 108 VAL A O 1
ATOM 768 N N . ILE A 1 109 ? -7.525 -1.398 0.991 1.00 91.81 109 ILE A N 1
ATOM 769 C CA . ILE A 1 109 ? -7.463 -1.686 2.430 1.00 91.81 109 ILE A CA 1
ATOM 770 C C . ILE A 1 109 ? -8.441 -0.795 3.200 1.00 91.81 109 ILE A C 1
ATOM 772 O O . ILE A 1 109 ? -9.177 -1.282 4.056 1.00 91.81 109 ILE A O 1
ATOM 776 N N . ILE A 1 110 ? -8.500 0.497 2.868 1.00 94.31 110 ILE A N 1
ATOM 777 C CA . ILE A 1 110 ? -9.475 1.430 3.440 1.00 94.31 110 ILE A CA 1
ATOM 778 C C . ILE A 1 110 ? -10.886 0.909 3.192 1.00 94.31 110 ILE A C 1
ATOM 780 O O . ILE A 1 1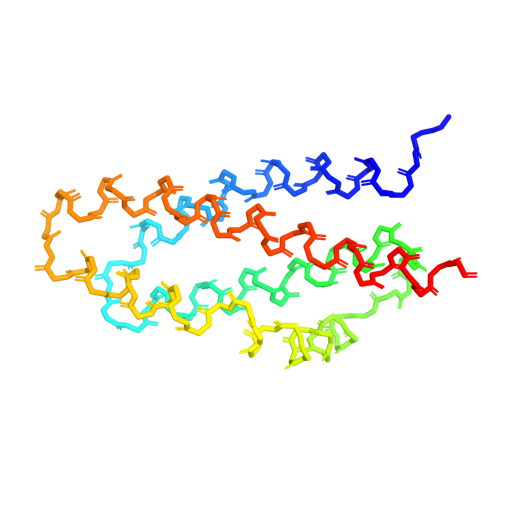10 ? -11.643 0.781 4.144 1.00 94.31 110 ILE A O 1
ATOM 784 N N . SER A 1 111 ? -11.229 0.541 1.953 1.00 91.88 111 SER A N 1
ATOM 785 C CA . SER A 1 111 ? -12.552 0.001 1.626 1.00 91.88 111 SER A CA 1
ATOM 786 C C . SER A 1 111 ? -12.880 -1.277 2.398 1.00 91.88 111 SER A C 1
ATOM 788 O O . SER A 1 111 ? -14.037 -1.470 2.767 1.00 91.88 111 SER A O 1
ATOM 790 N N . HIS A 1 112 ? -11.894 -2.143 2.642 1.00 91.31 112 HIS A N 1
ATOM 791 C CA . HIS A 1 112 ? -12.078 -3.344 3.450 1.00 91.31 112 HIS A CA 1
ATOM 792 C C . HIS A 1 112 ? -12.461 -2.994 4.893 1.00 91.31 112 HIS A C 1
ATOM 794 O O . HIS A 1 112 ? -13.485 -3.473 5.373 1.00 91.31 112 HIS A O 1
ATOM 800 N N . TYR A 1 113 ? -11.704 -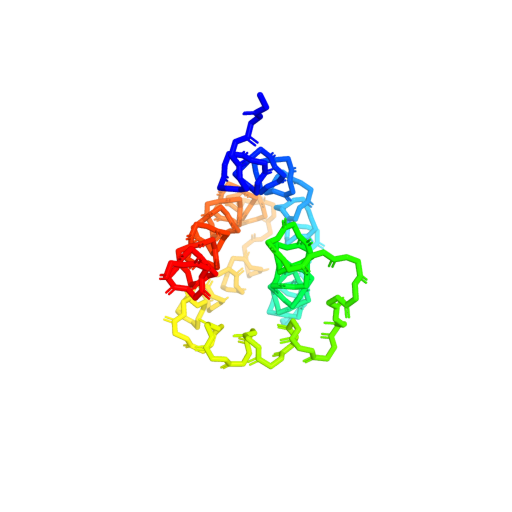2.122 5.565 1.00 91.56 113 TYR A N 1
ATOM 801 C CA . TYR A 1 113 ? -12.027 -1.729 6.940 1.00 91.56 113 TYR A CA 1
ATOM 802 C C . TYR A 1 113 ? -13.294 -0.873 7.041 1.00 91.56 113 TYR A C 1
ATOM 804 O O . TYR A 1 113 ? -14.048 -1.054 7.990 1.00 91.56 113 TYR A O 1
ATOM 812 N N . ASP A 1 114 ? -13.582 -0.016 6.055 1.00 92.12 114 ASP A N 1
ATOM 813 C CA . ASP A 1 114 ? -14.829 0.768 5.980 1.00 92.12 114 ASP A CA 1
ATOM 814 C C . ASP A 1 114 ? -16.053 -0.159 6.009 1.00 92.12 114 ASP A C 1
ATOM 816 O O . ASP A 1 114 ? -17.019 0.100 6.718 1.00 92.12 114 ASP A O 1
ATOM 820 N N . LYS A 1 115 ? -16.001 -1.279 5.276 1.00 90.00 115 LYS A N 1
ATOM 821 C CA . LYS A 1 115 ? -17.080 -2.280 5.246 1.00 90.00 115 LYS A CA 1
ATOM 822 C C . LYS A 1 115 ? -17.235 -3.058 6.551 1.00 90.00 115 LYS A C 1
ATOM 824 O O . LYS A 1 115 ? -18.295 -3.624 6.761 1.00 90.00 115 LYS A O 1
ATOM 829 N N . LEU A 1 116 ? -16.190 -3.141 7.373 1.00 86.75 116 LEU A N 1
ATOM 830 C CA . LEU A 1 116 ? -16.215 -3.862 8.650 1.00 86.75 116 LEU A CA 1
ATOM 831 C C . LEU A 1 116 ? -16.490 -2.949 9.861 1.00 86.75 116 LEU A C 1
ATOM 833 O O . LEU A 1 116 ? -16.545 -3.447 10.989 1.00 86.75 116 LEU A O 1
ATOM 837 N N . ASP A 1 117 ? -16.538 -1.632 9.651 1.00 81.19 117 ASP A N 1
ATOM 838 C CA . ASP A 1 117 ? -16.853 -0.615 10.667 1.00 81.19 117 ASP A CA 1
ATOM 839 C C . ASP A 1 117 ? -18.318 -0.140 10.581 1.00 81.19 117 ASP A C 1
ATOM 841 O O . ASP A 1 117 ? -18.807 0.461 11.535 1.00 81.19 117 ASP A O 1
ATOM 845 N N . ASN A 1 118 ? -18.999 -0.418 9.459 1.00 64.06 118 ASN A N 1
ATOM 846 C CA . ASN A 1 118 ? -20.447 -0.243 9.266 1.00 64.06 118 ASN A CA 1
ATOM 847 C C . ASN A 1 118 ? -21.191 -1.556 9.523 1.00 64.06 118 ASN A C 1
ATOM 849 O O . ASN A 1 118 ? -22.348 -1.477 9.989 1.00 64.06 118 ASN A O 1
#

Secondary structure (DSSP, 8-state):
---HHHHHHHHHHHHHHHHHHHHHH--STTHHHHHHHHHHHHHHHHHHHHHH-TT--HHHHHHHHHHHHHHHTHHHHHHHHHGGGSTTHHHHHHHHHHHHHHHHHHHHHHHHHHHHH-

Foldseek 3Di:
DDDLLVVLLVVLLVLLQVLLVCLLVQLDQPSNVVSVLVLQLVLLQVSCCSLVNPPRDSVNSNVVCVVLVVPQCVVVSVVLSVLSVPPPVSSVVSSVSSSVSSSVSSVVSSVVSVVVND

pLDDT: mean 85.34, std 8.95, range [57.53, 95.94]